Protein AF-A0A7Y6AUM0-F1 (afdb_monomer)

Radius of gyration: 15.81 Å; Cα contacts (8 Å, |Δi|>4)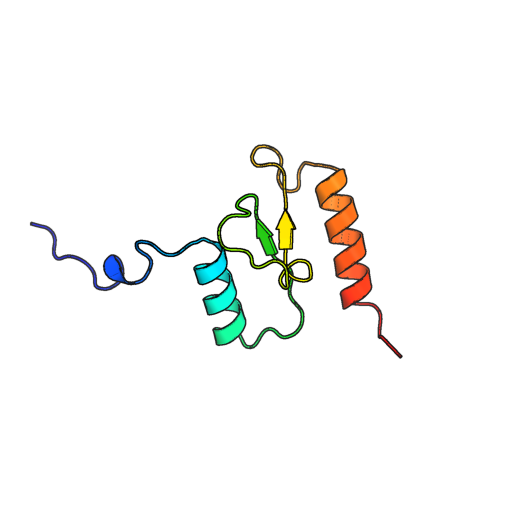: 56; chains: 1; bounding box: 31×48×26 Å

Foldseek 3Di:
DPPDDPVVPPCPPDDPVRVVVVVCVVVVPDQEADEDCDPPPPDPVCPSRYDNADVVQRCPDPVSVVVVVVSVCVVPDPPD

Sequence (80 aa):
MARGWADENQWDGKTRYDQICRYAARSQLRHWIALDDDVQGWAEGSAQQLIACVPDFGLGSPQTQAELQRRLEEMCSPHG

Solvent-accessible surface area (backbone atoms only — not comparable to full-atom values): 5070 Å² total; per-residue (Å²): 135,79,82,81,55,85,67,69,70,75,58,64,94,56,43,69,44,58,55,51,52,53,48,37,60,77,68,65,60,85,81,64,75,41,82,37,60,69,67,59,79,60,52,87,87,43,61,83,35,53,44,78,28,53,79,95,43,36,78,75,30,69,66,44,42,52,51,50,51,55,53,50,48,59,70,70,46,80,79,128

Mean predicted aligned error: 7.39 Å

Nearest PDB structures (foldseek):
  4v77-assembly1_BE  TM=2.531E-01  e=9.336E+00  Escherichia coli K-12

Secondary structure (DSSP, 8-state):
-PPPPTTHHHHTT--HHHHHHHHHHHTT-SS--EEES--TT--GGGGGTEEE--TTTGGGSHHHHHHHHHHHHHHHS---

pLDDT: mean 84.92, std 15.14, range [38.06, 97.25]

Structure (mmCIF, N/CA/C/O backbone):
data_AF-A0A7Y6AUM0-F1
#
_entry.id   AF-A0A7Y6AUM0-F1
#
loop_
_atom_site.group_PDB
_atom_site.id
_atom_site.type_symbol
_atom_site.label_atom_id
_atom_site.label_alt_id
_atom_site.label_comp_id
_atom_site.label_asym_id
_atom_site.label_entity_id
_atom_site.label_seq_id
_atom_site.pdbx_PDB_ins_code
_atom_site.Cartn_x
_atom_site.Cartn_y
_atom_site.Cartn_z
_atom_site.occupancy
_atom_site.B_iso_or_equiv
_atom_site.auth_seq_id
_atom_site.auth_comp_id
_atom_site.auth_asym_id
_atom_site.auth_atom_id
_atom_site.pdbx_PDB_model_num
ATOM 1 N N . MET A 1 1 ? 14.088 -35.946 -8.688 1.00 38.06 1 MET A N 1
ATOM 2 C CA . MET A 1 1 ? 12.640 -35.681 -8.572 1.00 38.06 1 MET A CA 1
ATOM 3 C C . MET A 1 1 ? 12.381 -35.179 -7.155 1.00 38.06 1 MET A C 1
ATOM 5 O O . MET A 1 1 ? 12.225 -35.994 -6.253 1.00 38.06 1 MET A O 1
ATOM 9 N N . ALA A 1 2 ? 12.481 -33.870 -6.911 1.00 45.59 2 ALA A N 1
ATOM 10 C CA . ALA A 1 2 ? 12.134 -33.319 -5.601 1.00 45.59 2 ALA A CA 1
ATOM 11 C C . ALA A 1 2 ? 10.607 -33.402 -5.440 1.00 45.59 2 ALA A C 1
ATOM 13 O O . ALA A 1 2 ? 9.878 -33.105 -6.381 1.00 45.59 2 ALA A O 1
ATOM 14 N N . ARG A 1 3 ? 10.135 -33.890 -4.288 1.00 48.69 3 ARG A N 1
ATOM 15 C CA . ARG A 1 3 ? 8.707 -33.943 -3.940 1.00 48.69 3 ARG A CA 1
ATOM 16 C C . ARG A 1 3 ? 8.121 -32.531 -4.067 1.00 48.69 3 ARG A C 1
ATOM 18 O O . ARG A 1 3 ? 8.591 -31.650 -3.360 1.00 48.69 3 ARG A O 1
ATOM 25 N N . GLY A 1 4 ? 7.142 -32.340 -4.954 1.00 48.41 4 GLY A N 1
ATOM 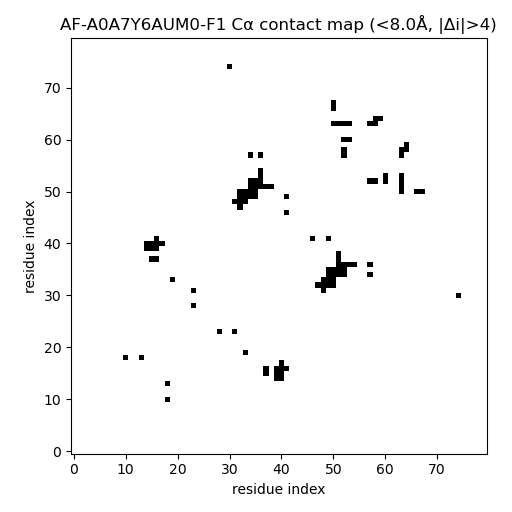26 C CA . GLY A 1 4 ? 6.423 -31.071 -5.114 1.00 48.41 4 GLY A CA 1
ATOM 27 C C . GLY A 1 4 ? 5.700 -30.725 -3.818 1.00 48.41 4 GLY A C 1
ATOM 28 O O . GLY A 1 4 ? 4.939 -31.537 -3.284 1.00 48.41 4 GLY A O 1
ATOM 29 N N . TRP A 1 5 ? 6.025 -29.571 -3.254 1.00 54.47 5 TRP A N 1
ATOM 30 C CA . TRP A 1 5 ? 5.503 -29.122 -1.971 1.00 54.47 5 TRP A CA 1
ATOM 31 C C . TRP A 1 5 ? 4.070 -28.636 -2.194 1.00 54.47 5 TRP A C 1
ATOM 33 O O . TRP A 1 5 ? 3.792 -27.971 -3.184 1.00 54.47 5 TRP A O 1
ATOM 43 N N . ALA A 1 6 ? 3.144 -28.952 -1.285 1.00 57.75 6 ALA A N 1
ATOM 44 C CA . ALA A 1 6 ? 1.718 -28.625 -1.432 1.00 57.75 6 ALA A CA 1
ATOM 45 C C . ALA A 1 6 ? 1.419 -27.117 -1.610 1.00 57.75 6 ALA A C 1
ATOM 47 O O . ALA A 1 6 ? 0.304 -26.759 -1.984 1.00 57.75 6 ALA A O 1
ATOM 48 N N . ASP A 1 7 ? 2.404 -26.256 -1.352 1.00 56.41 7 ASP A N 1
ATOM 49 C CA . ASP A 1 7 ? 2.312 -24.804 -1.492 1.00 56.41 7 ASP A CA 1
ATOM 50 C C . ASP A 1 7 ? 2.566 -24.308 -2.928 1.00 56.41 7 ASP A C 1
ATOM 52 O O . ASP A 1 7 ? 2.061 -23.252 -3.299 1.00 56.41 7 ASP A O 1
ATOM 56 N N . GLU A 1 8 ? 3.272 -25.091 -3.759 1.00 52.19 8 GLU A N 1
ATOM 57 C CA . GLU A 1 8 ? 3.623 -24.728 -5.146 1.00 52.19 8 GLU A CA 1
ATOM 58 C C . GLU A 1 8 ? 2.351 -24.531 -5.999 1.00 52.19 8 GLU A C 1
ATOM 60 O O . GLU A 1 8 ? 2.276 -23.625 -6.810 1.00 52.19 8 GLU A O 1
ATOM 65 N N . ASN A 1 9 ? 1.268 -25.259 -5.700 1.00 62.53 9 ASN A N 1
ATOM 66 C CA . ASN A 1 9 ? 0.006 -25.184 -6.448 1.00 62.53 9 ASN A CA 1
ATOM 67 C C . ASN A 1 9 ? -1.008 -24.135 -5.949 1.00 62.53 9 ASN A C 1
ATOM 69 O O . ASN A 1 9 ? -2.011 -23.906 -6.625 1.00 62.53 9 ASN A O 1
ATOM 73 N N . GLN A 1 10 ? -0.856 -23.556 -4.748 1.00 63.59 10 GLN A N 1
ATOM 74 C CA . GLN A 1 10 ? -1.931 -22.718 -4.177 1.00 63.59 10 GLN A CA 1
ATOM 75 C C . GLN A 1 10 ? -1.973 -21.303 -4.776 1.00 63.59 10 GLN A C 1
ATOM 77 O O . GLN A 1 10 ? -3.034 -20.669 -4.788 1.00 63.59 10 GLN A O 1
ATOM 82 N N . TRP A 1 11 ? -0.834 -20.818 -5.260 1.00 68.88 11 TRP A N 1
ATOM 83 C CA . TRP A 1 11 ? -0.647 -19.428 -5.680 1.00 68.88 11 TRP A CA 1
ATOM 84 C C . TRP A 1 11 ? -0.390 -19.280 -7.181 1.00 68.88 11 TRP A C 1
ATOM 86 O O . TRP A 1 11 ? -0.519 -18.176 -7.713 1.00 68.88 11 TRP A O 1
ATOM 96 N N . ASP A 1 12 ? -0.111 -20.389 -7.865 1.00 75.38 12 ASP A N 1
ATOM 97 C CA . ASP A 1 12 ? 0.062 -20.435 -9.311 1.00 75.38 12 ASP A CA 1
ATOM 98 C C . ASP A 1 12 ? -1.170 -19.892 -10.048 1.00 75.38 12 ASP A C 1
ATOM 100 O O . ASP A 1 12 ? -2.320 -20.255 -9.782 1.00 75.38 12 ASP A O 1
ATOM 104 N N . GLY A 1 13 ? -0.921 -18.982 -10.992 1.00 78.94 13 GLY A N 1
ATOM 105 C CA . GLY A 1 13 ? -1.952 -18.380 -11.841 1.00 78.94 13 GLY A CA 1
ATOM 106 C C . GLY A 1 13 ? -2.865 -17.357 -11.155 1.00 78.94 13 GLY A C 1
ATOM 107 O O . GLY A 1 13 ? -3.814 -16.893 -11.787 1.00 78.94 13 GLY A O 1
ATOM 108 N N . LYS A 1 14 ? -2.611 -16.987 -9.892 1.00 86.38 14 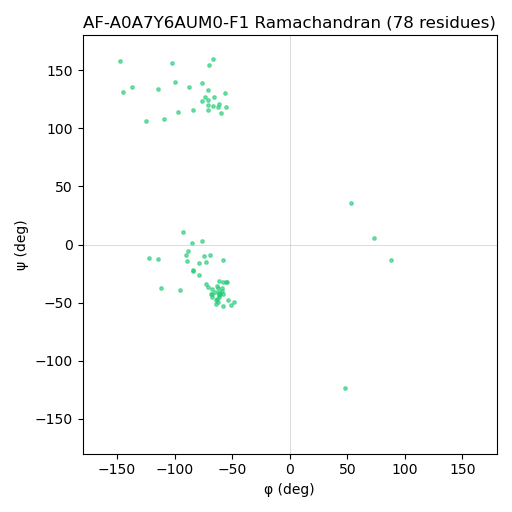LYS A N 1
ATOM 109 C CA . LYS A 1 14 ? -3.345 -15.917 -9.197 1.00 86.38 14 LYS A CA 1
ATOM 110 C C . LYS A 1 14 ? -2.716 -14.552 -9.455 1.00 86.38 14 LYS A C 1
ATOM 112 O O . LYS A 1 14 ? -1.500 -14.407 -9.356 1.00 86.38 14 LYS A O 1
ATOM 117 N N . THR A 1 15 ? -3.549 -13.550 -9.744 1.00 91.56 15 THR A N 1
ATOM 118 C CA . THR A 1 15 ? -3.098 -12.150 -9.829 1.00 91.56 15 THR A CA 1
ATOM 119 C C . THR A 1 15 ? -2.652 -11.658 -8.452 1.00 91.56 15 THR A C 1
ATOM 121 O O . THR A 1 15 ? -3.073 -12.203 -7.429 1.00 91.56 15 THR A O 1
ATOM 124 N N . ARG A 1 16 ? -1.836 -10.599 -8.387 1.00 92.06 16 ARG A N 1
ATOM 125 C CA . ARG A 1 16 ? -1.480 -9.980 -7.096 1.00 92.06 16 ARG A CA 1
ATOM 126 C C . ARG A 1 16 ? -2.713 -9.487 -6.342 1.00 92.06 16 ARG A C 1
ATOM 128 O O . ARG A 1 16 ? -2.826 -9.728 -5.140 1.00 92.06 16 ARG A O 1
ATOM 135 N N . TYR A 1 17 ? -3.691 -8.951 -7.069 1.00 92.69 17 TYR A N 1
ATOM 136 C CA . TYR A 1 17 ? -5.020 -8.645 -6.546 1.00 92.69 17 TYR A CA 1
ATOM 137 C C . TYR A 1 17 ? -5.665 -9.834 -5.809 1.00 92.69 17 TYR A C 1
ATOM 139 O O . TYR A 1 17 ? -6.048 -9.694 -4.645 1.00 92.69 17 TYR A O 1
ATOM 147 N N . ASP A 1 18 ? -5.728 -11.022 -6.427 1.00 91.25 18 ASP A N 1
ATOM 148 C CA . ASP A 1 18 ? -6.327 -12.213 -5.804 1.00 91.25 18 ASP A CA 1
ATOM 149 C C . ASP A 1 18 ? -5.629 -12.579 -4.485 1.00 91.25 18 ASP A C 1
ATOM 151 O O . ASP A 1 18 ? -6.275 -12.968 -3.503 1.00 91.25 18 ASP A O 1
ATOM 155 N N . GLN A 1 19 ? -4.300 -12.452 -4.452 1.0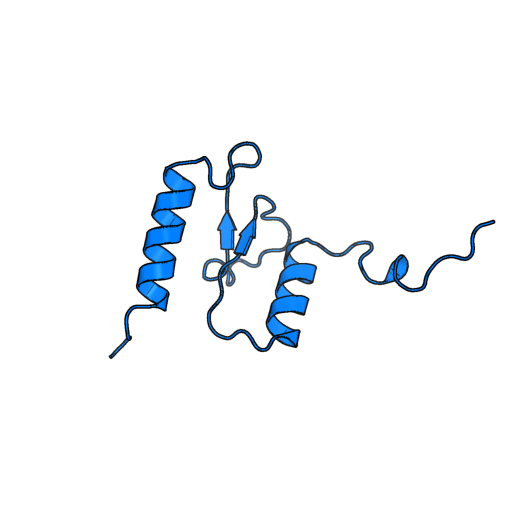0 91.62 19 GLN A N 1
ATOM 156 C CA . GLN A 1 19 ? -3.494 -12.759 -3.272 1.00 91.62 19 GLN A CA 1
ATOM 157 C C . GLN A 1 19 ? -3.759 -11.762 -2.136 1.00 91.62 19 GLN A C 1
ATOM 159 O O . GLN A 1 19 ? -3.992 -12.172 -0.992 1.00 91.62 19 GLN A O 1
ATOM 164 N N . ILE A 1 20 ? -3.795 -10.466 -2.459 1.00 92.81 20 ILE A N 1
ATOM 165 C CA . ILE A 1 20 ? -4.078 -9.372 -1.522 1.00 92.81 20 ILE A CA 1
ATOM 166 C C . ILE A 1 20 ? -5.492 -9.509 -0.948 1.00 92.81 20 ILE A C 1
ATOM 168 O O . ILE A 1 20 ? -5.665 -9.504 0.274 1.00 92.81 20 ILE A O 1
ATOM 172 N N . CYS A 1 21 ? -6.506 -9.702 -1.796 1.00 91.44 21 CYS A N 1
ATOM 173 C CA . CYS A 1 21 ? -7.891 -9.862 -1.354 1.00 91.44 21 CYS A CA 1
ATOM 174 C C . CYS A 1 21 ? -8.073 -11.089 -0.457 1.00 91.44 21 CYS A C 1
ATOM 176 O O . CYS A 1 21 ? -8.750 -11.005 0.573 1.00 91.44 21 CYS A O 1
ATOM 178 N N . ARG A 1 22 ? -7.432 -12.218 -0.790 1.00 91.69 22 ARG A N 1
ATOM 179 C CA . ARG A 1 22 ? -7.449 -13.421 0.056 1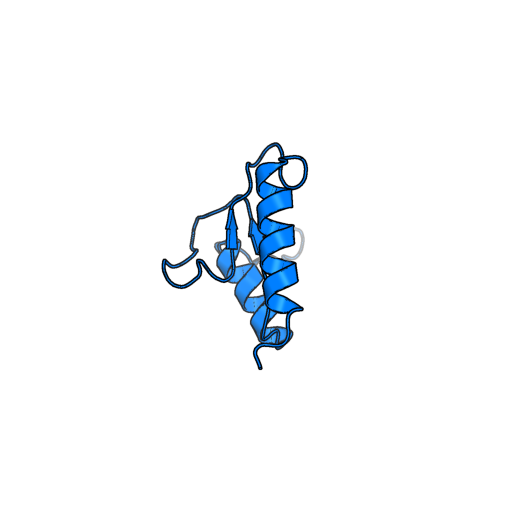.00 91.69 22 ARG A CA 1
ATOM 180 C C . ARG A 1 22 ? -6.845 -13.147 1.433 1.00 91.69 22 ARG A C 1
ATOM 182 O O . ARG A 1 22 ? -7.407 -13.589 2.438 1.00 91.69 22 ARG A O 1
ATOM 189 N N . TYR A 1 23 ? -5.729 -12.419 1.494 1.00 92.69 23 TYR A N 1
ATOM 190 C CA . TYR A 1 23 ? -5.122 -12.023 2.763 1.00 92.69 23 TYR A CA 1
ATOM 191 C C . TYR A 1 23 ? -6.043 -11.096 3.564 1.00 92.69 23 TYR A C 1
ATOM 193 O O . TYR A 1 23 ? -6.329 -11.391 4.724 1.00 92.69 23 TYR A O 1
ATOM 201 N N . ALA A 1 24 ? -6.550 -10.023 2.951 1.00 93.81 24 ALA A N 1
ATOM 202 C CA . ALA A 1 24 ? -7.421 -9.053 3.611 1.00 93.81 24 ALA A CA 1
ATOM 203 C C . ALA A 1 24 ? -8.688 -9.711 4.183 1.00 93.81 24 ALA A C 1
ATOM 205 O O . ALA A 1 24 ? -9.048 -9.454 5.333 1.00 93.81 24 ALA A O 1
ATOM 206 N N . ALA A 1 25 ? -9.308 -10.620 3.423 1.00 92.69 25 ALA A N 1
ATOM 207 C CA . ALA A 1 25 ? -10.475 -11.379 3.862 1.00 92.69 25 ALA A CA 1
ATOM 208 C C . ALA A 1 25 ? -10.153 -12.307 5.042 1.00 92.69 25 ALA A C 1
ATOM 210 O O . ALA A 1 25 ? -10.861 -12.294 6.050 1.00 92.69 25 ALA A O 1
ATOM 211 N N . ARG A 1 26 ? -9.062 -13.083 4.953 1.00 95.31 26 ARG A N 1
ATOM 212 C CA . ARG A 1 26 ? -8.638 -13.999 6.027 1.00 95.31 26 ARG A CA 1
ATOM 213 C C . ARG A 1 26 ? -8.280 -13.252 7.315 1.00 95.31 26 ARG A C 1
ATOM 215 O O . ARG A 1 26 ? -8.565 -13.749 8.399 1.00 95.31 26 ARG A O 1
ATOM 222 N N . SER A 1 27 ? -7.684 -12.071 7.185 1.00 95.88 27 SER A N 1
ATOM 223 C CA . SER A 1 27 ? -7.299 -11.198 8.299 1.00 95.88 27 SER A CA 1
ATOM 224 C C . SER A 1 27 ? -8.438 -10.291 8.784 1.00 95.88 27 SER A C 1
ATOM 226 O O . SER A 1 27 ? -8.230 -9.491 9.691 1.00 95.88 27 SER A O 1
ATOM 228 N N . GLN A 1 28 ? -9.632 -10.398 8.188 1.00 94.94 28 GLN A N 1
ATOM 229 C CA . GLN A 1 28 ? -10.820 -9.603 8.520 1.00 94.94 28 GLN A CA 1
ATOM 230 C C . GLN A 1 28 ? -10.580 -8.081 8.492 1.00 94.94 28 GLN A C 1
ATOM 232 O O . GLN A 1 28 ? -11.157 -7.332 9.285 1.00 94.94 28 GLN A O 1
ATOM 237 N N . LEU A 1 29 ? -9.741 -7.608 7.564 1.00 93.06 29 LEU A N 1
ATOM 238 C CA . LEU A 1 29 ? -9.460 -6.183 7.402 1.00 93.06 29 LEU A CA 1
ATOM 239 C C . LEU A 1 29 ? -10.681 -5.474 6.806 1.00 93.06 29 LEU A C 1
ATOM 241 O O . LEU A 1 29 ? -11.158 -5.840 5.733 1.00 93.06 29 LEU A O 1
ATOM 245 N N . ARG A 1 30 ? -11.179 -4.442 7.494 1.00 87.69 30 ARG A N 1
ATOM 246 C CA . ARG A 1 30 ? -12.340 -3.650 7.043 1.00 87.69 30 ARG A CA 1
ATOM 247 C C . ARG A 1 30 ? -11.945 -2.390 6.283 1.00 87.69 30 ARG A C 1
ATOM 249 O O . ARG A 1 30 ? -12.580 -2.055 5.292 1.00 87.69 30 ARG A O 1
ATOM 256 N N . HIS A 1 31 ? -10.884 -1.727 6.731 1.00 89.69 31 HIS A N 1
ATOM 257 C CA . HIS A 1 31 ? -10.355 -0.512 6.124 1.00 89.69 31 HIS A CA 1
ATOM 258 C C . HIS A 1 31 ? -8.886 -0.768 5.812 1.00 89.69 31 HIS A C 1
ATOM 260 O O . HIS A 1 31 ? -8.070 -0.883 6.725 1.00 89.69 31 HIS A O 1
ATOM 266 N N . TRP A 1 32 ? -8.565 -0.947 4.536 1.00 94.19 32 TRP A N 1
ATOM 267 C CA . TRP A 1 32 ? -7.213 -1.266 4.092 1.00 94.19 32 TRP A CA 1
ATOM 268 C C . TRP A 1 32 ? -6.938 -0.663 2.718 1.00 94.19 32 TRP A C 1
ATOM 270 O O . TRP A 1 32 ? -7.857 -0.350 1.959 1.00 94.19 32 TRP A O 1
ATOM 280 N N . ILE A 1 33 ? -5.651 -0.497 2.429 1.00 95.12 33 ILE A N 1
ATOM 281 C CA . ILE A 1 33 ? -5.127 0.048 1.180 1.00 95.12 33 ILE A CA 1
ATOM 282 C C . ILE A 1 33 ? -3.943 -0.821 0.764 1.00 95.12 33 ILE A C 1
ATOM 284 O O . ILE A 1 33 ? -3.100 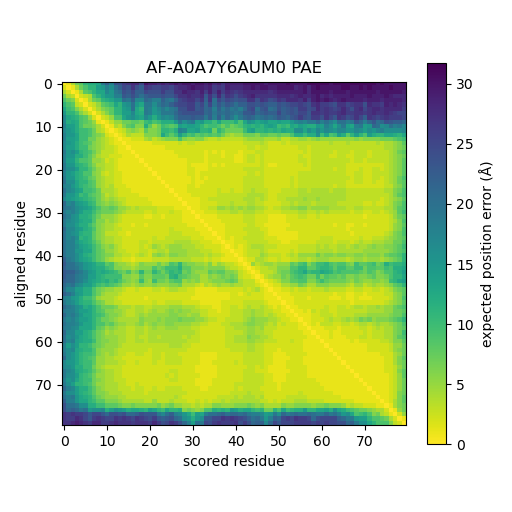-1.151 1.598 1.00 95.12 33 ILE A O 1
ATOM 288 N N . ALA A 1 34 ? -3.879 -1.180 -0.511 1.00 95.19 34 ALA A N 1
ATOM 289 C CA . ALA A 1 34 ? -2.724 -1.772 -1.157 1.00 95.19 34 ALA A CA 1
ATOM 290 C C . ALA A 1 34 ? -1.944 -0.712 -1.937 1.00 95.19 34 ALA A C 1
ATOM 292 O O . ALA A 1 34 ? -2.523 0.135 -2.618 1.00 95.19 34 ALA A O 1
ATOM 293 N N . LEU A 1 35 ? -0.623 -0.811 -1.853 1.00 94.50 35 LEU A N 1
ATOM 294 C CA . LEU A 1 35 ? 0.311 -0.202 -2.791 1.00 94.50 35 LEU A CA 1
ATOM 295 C C . LEU A 1 35 ? 0.680 -1.304 -3.782 1.00 94.50 35 LEU A C 1
ATOM 297 O O . LEU A 1 35 ? 1.277 -2.297 -3.368 1.00 94.50 35 LEU A O 1
ATOM 301 N N . ASP A 1 36 ? 0.293 -1.160 -5.042 1.00 93.69 36 ASP A N 1
ATOM 302 C CA . ASP A 1 36 ? 0.546 -2.181 -6.060 1.00 93.69 36 ASP A CA 1
ATOM 303 C C . ASP A 1 36 ? 0.829 -1.502 -7.399 1.00 93.69 36 ASP A C 1
ATOM 305 O O . ASP A 1 36 ? 0.104 -0.598 -7.809 1.00 93.69 36 ASP A O 1
ATOM 309 N N . ASP A 1 37 ? 1.901 -1.901 -8.068 1.00 93.44 37 ASP A N 1
ATOM 310 C CA . ASP A 1 37 ? 2.224 -1.462 -9.427 1.00 93.44 37 ASP A CA 1
ATOM 311 C C . ASP A 1 37 ? 1.613 -2.401 -10.485 1.00 93.44 37 ASP A C 1
ATOM 313 O O . ASP A 1 37 ? 1.596 -2.067 -11.671 1.00 93.44 37 ASP A O 1
ATOM 317 N N . ASP A 1 38 ? 1.051 -3.545 -10.066 1.00 92.69 38 ASP A N 1
ATOM 318 C CA . ASP A 1 38 ? 0.114 -4.312 -10.886 1.00 92.69 38 ASP A CA 1
ATOM 319 C C . ASP A 1 38 ? -1.285 -3.755 -10.748 1.00 92.69 38 ASP A C 1
ATOM 321 O O . ASP A 1 38 ? -1.936 -3.890 -9.713 1.00 92.69 38 ASP A O 1
ATOM 325 N N . VAL A 1 39 ? -1.812 -3.237 -11.844 1.00 90.75 39 VAL A N 1
ATOM 326 C CA . VAL A 1 39 ? -3.248 -2.964 -11.937 1.00 90.75 39 VAL A CA 1
ATOM 327 C C . VAL A 1 39 ? -4.022 -4.179 -12.459 1.00 90.75 39 VAL A C 1
ATOM 329 O O . VAL A 1 39 ? -5.253 -4.160 -12.478 1.00 90.75 39 VAL A O 1
ATOM 332 N N . GLN A 1 40 ? -3.346 -5.263 -12.865 1.00 90.12 40 GLN A N 1
ATOM 333 C CA . GLN A 1 40 ? -4.019 -6.429 -13.426 1.00 90.12 40 GLN A CA 1
ATOM 334 C C . GLN A 1 40 ? -4.898 -7.135 -12.382 1.00 90.12 40 GLN A C 1
ATOM 336 O O . GLN A 1 40 ? -4.449 -7.551 -11.316 1.00 90.12 40 GLN A O 1
ATOM 341 N N . GLY A 1 41 ? -6.169 -7.337 -12.734 1.00 87.12 41 GLY A N 1
ATOM 342 C CA . GLY A 1 41 ? -7.144 -8.047 -11.901 1.00 87.12 41 GLY A CA 1
ATOM 343 C C . GLY A 1 41 ? -7.889 -7.162 -10.903 1.00 87.12 41 GLY A C 1
ATOM 344 O O . GLY A 1 41 ? -8.927 -7.585 -10.401 1.00 87.12 41 GLY A O 1
ATOM 345 N N . TRP A 1 42 ? -7.435 -5.930 -10.671 1.00 90.31 42 TRP A N 1
ATOM 346 C CA . TRP A 1 42 ? -8.176 -4.957 -9.876 1.00 90.31 42 TRP A CA 1
ATOM 347 C C . TRP A 1 42 ? -9.465 -4.552 -10.604 1.00 90.31 42 TRP A C 1
ATOM 349 O O . TRP A 1 42 ? -9.433 -4.028 -11.716 1.00 90.31 42 TRP A O 1
ATOM 359 N N . ALA A 1 43 ? -10.619 -4.808 -9.984 1.00 83.12 43 ALA A N 1
ATOM 360 C CA . ALA A 1 43 ? -11.913 -4.406 -10.530 1.00 83.12 43 ALA A CA 1
ATOM 361 C C . ALA A 1 43 ? -12.097 -2.878 -10.460 1.00 83.12 43 ALA A C 1
ATOM 363 O O . ALA A 1 43 ? -11.571 -2.229 -9.557 1.00 83.12 43 ALA A O 1
ATOM 364 N N . GLU A 1 44 ? -12.929 -2.304 -11.337 1.00 76.56 44 GLU A N 1
ATOM 365 C CA . GLU A 1 44 ? -13.236 -0.859 -11.332 1.00 76.56 44 GLU A CA 1
ATOM 366 C C . GLU A 1 44 ? -13.769 -0.367 -9.969 1.00 76.56 44 GLU A C 1
ATOM 368 O O . GLU A 1 44 ? -13.476 0.747 -9.539 1.00 76.56 44 GLU A O 1
ATOM 373 N N . GLY A 1 45 ? -14.488 -1.224 -9.232 1.00 78.81 45 GLY A N 1
ATOM 374 C CA . GLY A 1 45 ? -14.983 -0.932 -7.880 1.00 78.81 45 GLY A CA 1
ATOM 375 C C . GLY A 1 45 ? -13.923 -0.971 -6.769 1.00 78.81 45 GLY A C 1
ATOM 376 O O . GLY A 1 45 ? -14.202 -0.556 -5.645 1.00 78.81 45 GLY A O 1
ATOM 377 N N . SER A 1 46 ? -12.707 -1.444 -7.052 1.00 79.00 46 SER A N 1
ATOM 378 C CA . SER A 1 46 ? -11.614 -1.559 -6.077 1.00 79.00 46 SER A CA 1
ATOM 379 C C . SER A 1 46 ? -10.694 -0.334 -6.046 1.00 79.00 46 SER A C 1
ATOM 381 O O . SER A 1 46 ? -9.666 -0.360 -5.369 1.00 79.00 46 SER A O 1
ATOM 383 N N . ALA A 1 47 ? -11.072 0.773 -6.697 1.00 76.12 47 ALA A N 1
ATOM 384 C CA . ALA A 1 47 ? -10.328 2.038 -6.649 1.00 76.12 47 ALA A CA 1
ATOM 385 C C . ALA A 1 47 ? -10.092 2.528 -5.205 1.00 76.12 47 ALA A C 1
ATOM 387 O O . ALA A 1 47 ? -9.044 3.076 -4.879 1.00 76.12 47 ALA A O 1
ATOM 388 N N . GLN A 1 48 ? -11.029 2.243 -4.295 1.00 86.06 48 GLN A N 1
ATOM 389 C CA . GLN A 1 48 ? -10.890 2.545 -2.868 1.00 86.06 48 GLN A CA 1
ATOM 390 C C . GLN A 1 48 ? -9.967 1.586 -2.105 1.00 86.06 48 GLN A C 1
ATOM 392 O O . GLN A 1 48 ? -9.843 1.712 -0.895 1.00 86.06 48 GLN A O 1
ATOM 397 N N . GLN A 1 49 ? -9.321 0.614 -2.738 1.00 93.06 49 GLN A N 1
ATOM 398 C CA . GLN A 1 49 ? -8.382 -0.302 -2.078 1.00 93.06 49 GLN A CA 1
ATOM 399 C C . GLN A 1 49 ? -6.993 -0.256 -2.706 1.00 93.06 49 GLN A C 1
ATOM 401 O O . GLN A 1 49 ? -6.062 -0.746 -2.087 1.00 93.06 49 GLN A O 1
ATOM 406 N N . LEU A 1 50 ? -6.827 0.373 -3.871 1.00 95.25 50 LEU A N 1
ATOM 407 C CA . LEU A 1 50 ? -5.554 0.433 -4.581 1.00 95.25 50 LEU A CA 1
ATOM 408 C C . LEU A 1 50 ? -5.007 1.860 -4.647 1.00 95.25 50 LEU A C 1
ATOM 410 O O . LEU A 1 50 ? -5.722 2.795 -4.999 1.00 95.25 50 LEU A O 1
ATOM 414 N N . ILE A 1 51 ? -3.721 2.010 -4.359 1.00 95.19 51 ILE A N 1
ATOM 415 C CA . ILE A 1 51 ? -2.894 3.107 -4.852 1.00 95.19 51 ILE A CA 1
ATOM 416 C C . ILE A 1 51 ? -1.937 2.490 -5.868 1.00 95.19 51 ILE A C 1
ATOM 418 O O . ILE A 1 51 ? -1.023 1.752 -5.494 1.00 95.19 51 ILE A O 1
ATOM 422 N N . ALA A 1 52 ? -2.171 2.790 -7.146 1.00 94.06 52 ALA A N 1
ATOM 423 C CA . ALA A 1 52 ? -1.307 2.338 -8.223 1.00 94.06 52 ALA A CA 1
ATOM 424 C C . ALA A 1 52 ? 0.016 3.108 -8.157 1.00 94.06 52 ALA A C 1
ATOM 426 O O . ALA A 1 52 ? 0.023 4.333 -8.309 1.00 94.06 52 ALA A O 1
ATOM 427 N N . CYS A 1 53 ? 1.121 2.415 -7.894 1.00 93.94 53 CYS A N 1
ATOM 428 C CA . CYS A 1 53 ? 2.434 3.046 -7.802 1.00 93.94 53 CYS A CA 1
ATOM 429 C C . CYS A 1 53 ? 3.257 2.812 -9.074 1.00 93.94 53 CYS A C 1
AT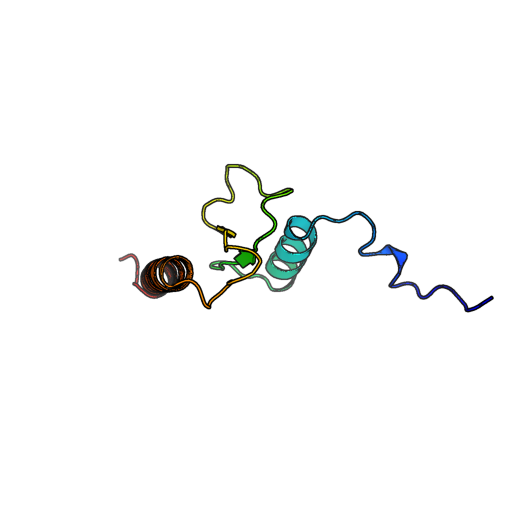OM 431 O O . CYS A 1 53 ? 3.014 1.886 -9.843 1.00 93.94 53 CYS A O 1
ATOM 433 N N . VAL A 1 54 ? 4.226 3.695 -9.328 1.00 91.81 54 VAL A N 1
ATOM 434 C CA . VAL A 1 54 ? 5.134 3.530 -10.471 1.00 91.81 54 VAL A CA 1
ATOM 435 C C . VAL A 1 54 ? 6.122 2.402 -10.143 1.00 91.81 54 VAL A C 1
ATOM 437 O O . VAL A 1 54 ? 6.782 2.532 -9.110 1.00 91.81 54 VAL A O 1
ATOM 440 N N . PRO A 1 55 ? 6.283 1.365 -10.990 1.00 92.06 55 PRO A N 1
ATOM 441 C CA . PRO A 1 55 ? 7.069 0.165 -10.673 1.00 92.06 55 PRO A CA 1
ATOM 442 C C . PRO A 1 55 ? 8.460 0.436 -10.088 1.00 92.06 55 PRO A C 1
ATOM 444 O O . PRO A 1 55 ? 8.813 -0.073 -9.028 1.00 92.06 55 PRO A O 1
ATOM 447 N N . ASP A 1 56 ? 9.227 1.317 -10.731 1.00 94.56 56 ASP A N 1
ATOM 448 C CA . ASP A 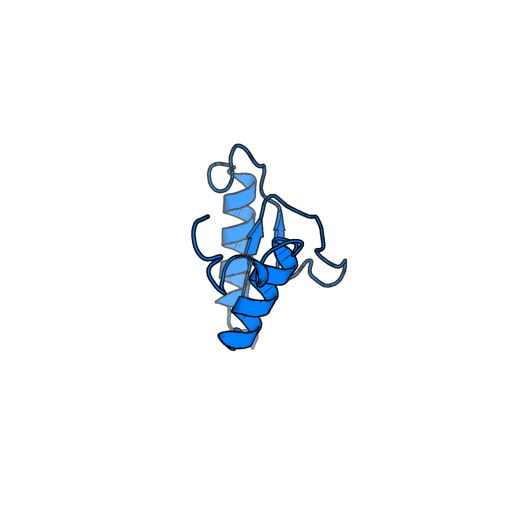1 56 ? 10.625 1.571 -10.357 1.00 94.56 56 ASP A CA 1
ATOM 449 C C . ASP A 1 56 ? 10.783 2.478 -9.132 1.00 94.56 56 ASP A C 1
ATOM 451 O O . ASP A 1 56 ? 11.865 2.570 -8.550 1.00 94.56 56 ASP A O 1
ATOM 455 N N . PHE A 1 57 ? 9.718 3.181 -8.745 1.00 92.75 57 PHE A N 1
ATOM 456 C CA . PHE A 1 57 ? 9.784 4.183 -7.688 1.00 92.75 57 PHE A CA 1
ATOM 457 C C . PHE A 1 57 ? 9.014 3.759 -6.448 1.00 92.75 57 PHE A C 1
ATOM 459 O O . PHE A 1 57 ? 9.476 4.041 -5.345 1.00 92.75 57 PHE A O 1
ATOM 466 N N . GLY A 1 58 ? 7.861 3.101 -6.587 1.00 91.50 58 GLY A N 1
ATOM 467 C CA . GLY A 1 58 ? 6.988 2.754 -5.470 1.00 91.50 58 GLY A CA 1
ATOM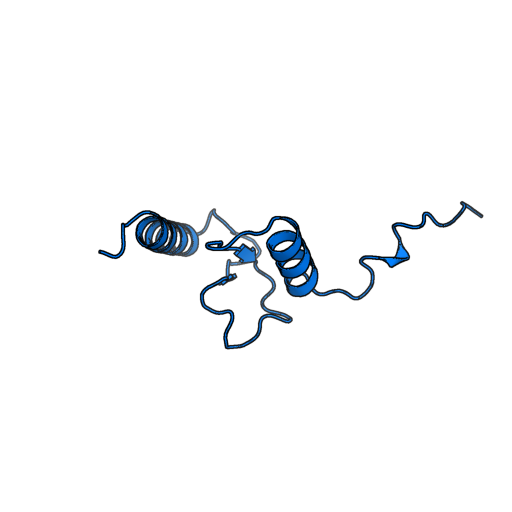 468 C C . GLY A 1 58 ? 6.759 3.955 -4.544 1.00 91.50 58 GLY A C 1
ATOM 469 O O . GLY A 1 58 ? 6.378 5.043 -4.981 1.00 91.50 58 GLY A O 1
ATOM 470 N N . LEU A 1 59 ? 7.088 3.784 -3.261 1.00 94.06 59 LEU A N 1
ATOM 471 C CA . LEU A 1 59 ? 7.050 4.848 -2.248 1.00 94.06 59 LEU A CA 1
ATOM 472 C C . LEU A 1 59 ? 8.109 5.947 -2.422 1.00 94.06 59 LEU A C 1
ATOM 474 O O . LEU A 1 59 ? 8.045 6.951 -1.727 1.00 94.06 59 LEU A O 1
ATOM 478 N N . GLY A 1 60 ? 9.082 5.796 -3.314 1.00 95.69 60 GLY A N 1
ATOM 479 C CA . GLY A 1 60 ? 10.019 6.853 -3.694 1.00 95.69 60 GLY A CA 1
ATOM 480 C C . GLY A 1 60 ? 9.390 7.945 -4.567 1.00 95.69 60 GLY A C 1
ATOM 481 O O . GLY A 1 60 ? 9.968 9.021 -4.697 1.00 95.69 60 GLY A O 1
ATOM 482 N N . SER A 1 61 ? 8.207 7.706 -5.146 1.00 96.19 61 SER A N 1
ATOM 483 C CA . SER A 1 61 ? 7.455 8.729 -5.879 1.00 96.19 61 SER A CA 1
ATOM 484 C C . SER A 1 61 ? 6.776 9.699 -4.900 1.00 96.19 61 SER A C 1
ATOM 486 O O . SER A 1 61 ? 5.935 9.264 -4.105 1.00 96.19 61 SER A O 1
ATOM 488 N N . PRO A 1 62 ? 7.033 11.021 -4.996 1.00 95.88 62 PRO A N 1
ATOM 489 C CA . PRO A 1 62 ? 6.322 12.015 -4.191 1.00 95.88 62 PRO A CA 1
ATOM 490 C C . PRO A 1 62 ? 4.804 11.973 -4.398 1.00 95.88 62 PRO A C 1
ATOM 492 O O . PRO A 1 62 ? 4.050 12.222 -3.463 1.00 95.88 62 PRO A O 1
ATOM 495 N N . GLN A 1 63 ? 4.342 11.617 -5.603 1.00 95.12 63 GLN A N 1
ATOM 496 C CA . GLN A 1 63 ? 2.910 11.479 -5.880 1.00 95.12 63 GLN A CA 1
ATOM 497 C C . GLN A 1 63 ? 2.306 10.287 -5.130 1.00 95.12 63 GLN A C 1
ATOM 499 O O . GLN A 1 63 ? 1.236 10.415 -4.543 1.00 95.12 63 GLN A O 1
ATOM 504 N N . THR A 1 64 ? 3.010 9.149 -5.104 1.00 96.31 64 THR A N 1
ATOM 505 C CA . THR A 1 64 ? 2.556 7.956 -4.369 1.00 96.31 64 THR A CA 1
ATOM 506 C C . THR A 1 64 ? 2.514 8.228 -2.864 1.00 96.31 64 THR A C 1
ATOM 508 O O . THR A 1 64 ? 1.558 7.840 -2.198 1.00 96.31 64 THR A O 1
ATOM 511 N N . GLN A 1 65 ? 3.512 8.940 -2.325 1.00 97.25 65 GLN A N 1
ATOM 512 C CA . GLN A 1 65 ? 3.526 9.342 -0.914 1.00 97.25 65 GLN A CA 1
ATOM 513 C C . GLN A 1 65 ? 2.373 10.286 -0.565 1.00 97.25 65 GLN A C 1
ATOM 515 O O . GLN A 1 65 ? 1.700 10.063 0.438 1.00 97.25 65 GLN A O 1
ATOM 520 N N . ALA A 1 66 ? 2.132 11.313 -1.388 1.00 97.00 66 ALA A N 1
ATOM 521 C CA . ALA A 1 66 ? 1.059 12.278 -1.159 1.00 97.00 66 ALA A CA 1
ATOM 522 C C . ALA A 1 66 ? -0.322 11.604 -1.165 1.00 97.00 66 ALA A C 1
ATOM 524 O O . ALA A 1 66 ? -1.144 11.860 -0.287 1.00 97.00 66 ALA A O 1
ATOM 525 N N . GLU A 1 67 ? -0.559 10.697 -2.114 1.00 96.12 67 GLU A N 1
ATOM 526 C CA . GLU A 1 67 ? -1.813 9.949 -2.186 1.00 96.12 67 GLU A CA 1
ATOM 527 C C . GLU A 1 67 ? -1.976 8.982 -1.006 1.00 96.12 67 GLU A C 1
ATOM 529 O O . GLU A 1 67 ? -3.049 8.909 -0.405 1.00 96.12 67 GLU A O 1
ATOM 534 N N . LEU A 1 68 ? -0.908 8.276 -0.619 1.00 96.00 68 LEU A N 1
ATOM 535 C CA . LEU A 1 68 ? -0.938 7.408 0.556 1.00 96.00 68 LEU A CA 1
ATOM 536 C C . LEU A 1 68 ? -1.236 8.200 1.830 1.00 96.00 68 LEU A C 1
ATOM 538 O O . LEU A 1 68 ? -2.083 7.779 2.614 1.00 96.00 68 LEU A O 1
ATOM 542 N N . GLN A 1 69 ? -0.580 9.345 2.023 1.00 96.56 69 GLN A N 1
ATOM 543 C CA . GLN A 1 69 ? -0.821 10.219 3.167 1.00 96.56 69 GLN A CA 1
ATOM 544 C C . GLN A 1 69 ? -2.287 10.656 3.221 1.00 96.56 69 GLN A C 1
ATOM 546 O O . GLN A 1 69 ? -2.946 10.409 4.229 1.00 96.56 69 GLN A O 1
ATOM 551 N N . ARG A 1 70 ? -2.817 11.200 2.119 1.00 95.81 70 ARG A N 1
ATOM 552 C CA . ARG A 1 70 ? -4.219 11.631 2.017 1.00 95.81 70 ARG A CA 1
ATOM 553 C C . ARG A 1 70 ? -5.185 10.509 2.402 1.00 95.81 70 ARG A C 1
ATOM 555 O O . ARG A 1 70 ? -6.100 10.710 3.195 1.00 95.81 70 ARG A O 1
ATOM 562 N N . ARG A 1 71 ? -4.979 9.304 1.867 1.00 94.69 71 ARG A N 1
ATOM 563 C CA . ARG A 1 71 ? -5.887 8.179 2.120 1.00 94.69 71 ARG A CA 1
ATOM 564 C C . ARG A 1 71 ? -5.768 7.609 3.533 1.00 94.69 71 ARG A C 1
ATOM 566 O O . ARG A 1 71 ? -6.769 7.171 4.095 1.00 94.69 71 ARG A O 1
ATOM 573 N N . LEU A 1 72 ? -4.572 7.616 4.121 1.00 93.81 72 LEU A N 1
ATOM 574 C CA . LEU A 1 72 ? -4.388 7.243 5.525 1.00 93.81 72 LEU A CA 1
ATOM 575 C C . LEU A 1 72 ? -5.036 8.266 6.464 1.00 93.81 72 LEU A C 1
ATOM 577 O O . LEU A 1 72 ? -5.652 7.876 7.453 1.00 93.81 72 LEU A O 1
ATOM 581 N N . GLU A 1 73 ? -4.953 9.557 6.143 1.00 94.38 73 GLU A N 1
ATOM 582 C CA . GLU A 1 73 ? -5.658 10.610 6.876 1.00 94.38 73 GLU A CA 1
ATOM 583 C C . GLU A 1 73 ? -7.176 10.413 6.814 1.00 94.38 73 GLU A C 1
ATOM 585 O O . GLU A 1 73 ? -7.837 10.505 7.846 1.00 94.38 73 GLU A O 1
ATOM 590 N N . GLU A 1 74 ? -7.733 10.060 5.653 1.00 91.81 74 GLU A N 1
ATOM 591 C CA . GLU A 1 74 ? -9.161 9.733 5.498 1.00 91.81 74 GLU A CA 1
ATOM 592 C C . GLU A 1 74 ? -9.586 8.511 6.319 1.00 91.81 74 GLU A C 1
ATOM 594 O O . GLU A 1 74 ? -10.679 8.501 6.882 1.00 91.81 74 GLU A O 1
ATOM 599 N N . MET A 1 75 ? -8.723 7.495 6.423 1.00 90.25 75 MET A N 1
ATOM 600 C CA . MET A 1 75 ? -8.980 6.309 7.248 1.00 90.25 75 MET A CA 1
ATOM 601 C C . MET A 1 75 ? -8.921 6.601 8.749 1.00 90.25 75 MET A C 1
ATOM 603 O O . MET A 1 75 ? -9.667 6.000 9.521 1.00 90.25 75 MET A O 1
ATOM 607 N N . CYS A 1 76 ? -8.006 7.477 9.168 1.00 86.62 76 CYS A N 1
ATOM 608 C CA . CYS A 1 76 ? -7.817 7.853 10.569 1.00 86.62 76 CYS A CA 1
ATOM 609 C C . CYS A 1 76 ? -8.782 8.953 11.020 1.00 86.62 76 CYS A C 1
ATOM 611 O O . CYS A 1 76 ? -9.023 9.101 12.219 1.00 86.62 76 CYS A O 1
ATOM 613 N N . SER A 1 77 ? -9.319 9.733 10.083 1.00 82.56 77 SER A N 1
ATOM 614 C CA . SER A 1 77 ? -10.302 10.764 10.384 1.00 82.56 77 SER A CA 1
ATOM 615 C C . SER A 1 77 ? -11.618 10.091 10.765 1.00 82.56 77 SER A C 1
ATOM 617 O O . SER A 1 77 ? -12.187 9.365 9.943 1.00 82.56 77 SER A O 1
ATOM 619 N N . PRO A 1 78 ? -12.135 10.316 11.988 1.00 59.69 78 PRO A N 1
ATOM 620 C CA . PRO A 1 78 ? -13.448 9.820 12.348 1.00 59.69 78 PRO A CA 1
ATOM 621 C C . PRO A 1 78 ? -14.447 10.449 11.380 1.00 59.69 78 PRO A C 1
ATOM 623 O O . PRO A 1 78 ? -14.648 11.663 11.372 1.00 59.69 78 PRO A O 1
ATOM 626 N N . HIS A 1 79 ? -15.049 9.625 10.528 1.00 58.41 79 HIS A N 1
ATOM 627 C CA . HIS A 1 79 ? -16.324 10.003 9.944 1.00 58.41 79 HIS A CA 1
ATOM 628 C C . HIS A 1 79 ? -17.278 10.129 11.139 1.00 58.41 79 HIS A C 1
ATOM 630 O O . HIS A 1 79 ? -17.384 9.184 11.923 1.00 58.41 79 HIS A O 1
ATOM 636 N N . GLY A 1 80 ? -17.823 11.331 11.348 1.00 50.06 80 GLY A N 1
ATOM 637 C CA . GLY A 1 80 ? -18.749 11.621 12.447 1.00 50.06 80 GLY A CA 1
ATOM 638 C C . GLY A 1 80 ? -19.968 10.711 12.460 1.00 50.06 80 GLY A C 1
ATOM 639 O O . GLY A 1 80 ? -20.345 10.206 11.378 1.00 50.06 80 GLY A O 1
#